Protein AF-W2PKJ4-F1 (afdb_monomer)

Sequence (138 aa):
MRVTVVLLAAVAVSFASAATNADQNSLSTKTSLGLVDPIDGTLGDINNNGKRFLRRQKPSEDDDADVDDSDVDEERINASKLRDLVSGKTSKQFDHWGKQKLSPSRVWDKLEGLSETNRKKVYDWYFKDIYRNGNWRR

Organism: Phytophthora nicotianae (strain INRA-310) (NCBI:txid761204)

Secondary structure (DSSP, 8-state):
----PPP------PPP-PPPPPP------------------------S----PPPPPPPP-------TTTTSS-SS--HHHHHHHHTT--HHHHHHHHHTT--HHHHHHHTBTB-HHHHHHHHHHHHHHTEETTEE--

InterPro domains:
  IPR031825 RXLR phytopathogen effector protein [PF16810] (2-132)

Structure (mmCIF, N/CA/C/O backbone):
data_AF-W2PKJ4-F1
#
_entry.id   AF-W2PKJ4-F1
#
loop_
_atom_site.group_PDB
_atom_site.id
_atom_site.type_symbol
_atom_site.label_atom_id
_atom_site.label_alt_id
_atom_site.label_comp_id
_atom_site.label_asym_id
_atom_site.label_entity_id
_atom_site.label_seq_id
_atom_site.pdbx_PDB_ins_code
_atom_site.Cartn_x
_atom_site.Cartn_y
_atom_site.Cartn_z
_atom_site.occupancy
_atom_site.B_iso_or_equiv
_atom_site.auth_seq_id
_atom_site.auth_comp_id
_atom_site.auth_asym_id
_atom_site.auth_atom_id
_atom_site.pdbx_PDB_model_num
ATOM 1 N N . MET A 1 1 ? 39.800 62.266 32.177 1.00 45.53 1 MET A N 1
ATOM 2 C CA . MET A 1 1 ? 40.074 62.341 30.719 1.00 45.53 1 MET A CA 1
ATOM 3 C C . MET A 1 1 ? 40.224 60.902 30.236 1.00 45.53 1 MET A C 1
ATOM 5 O O . MET A 1 1 ? 40.957 60.174 30.877 1.00 45.53 1 MET A O 1
ATOM 9 N N . ARG A 1 2 ? 39.541 60.396 29.212 1.00 47.41 2 ARG A N 1
ATOM 10 C CA . ARG A 1 2 ? 39.398 60.936 27.856 1.00 47.41 2 ARG A CA 1
ATOM 11 C C . ARG A 1 2 ? 38.070 60.478 27.234 1.00 47.41 2 ARG A C 1
ATOM 13 O O . ARG A 1 2 ? 37.595 59.386 27.511 1.00 47.41 2 ARG A O 1
ATOM 20 N N . VAL A 1 3 ? 37.509 61.369 26.426 1.00 51.34 3 VAL A N 1
ATOM 21 C CA . VAL A 1 3 ? 36.263 61.252 25.663 1.00 51.34 3 VAL A CA 1
ATOM 22 C C . VAL A 1 3 ? 36.500 60.345 24.454 1.00 51.34 3 VAL A C 1
ATOM 24 O O . VAL A 1 3 ? 37.491 60.533 23.750 1.00 51.34 3 VAL A O 1
ATOM 27 N N . THR A 1 4 ? 35.614 59.388 24.194 1.00 53.88 4 THR A N 1
ATOM 28 C CA . THR A 1 4 ? 35.615 58.605 22.952 1.00 53.88 4 THR A CA 1
ATOM 29 C C . THR A 1 4 ? 34.559 59.167 22.004 1.00 53.88 4 THR A C 1
ATOM 31 O O . THR A 1 4 ? 33.363 59.092 22.262 1.00 53.88 4 THR A O 1
ATOM 34 N N . VAL A 1 5 ? 35.021 59.772 20.909 1.00 58.91 5 VAL A N 1
ATOM 35 C CA . VAL A 1 5 ? 34.190 60.266 19.804 1.00 58.91 5 VAL A CA 1
ATOM 36 C C . VAL A 1 5 ? 34.265 59.242 18.674 1.00 58.91 5 VAL A C 1
ATOM 38 O O . VAL A 1 5 ? 35.360 58.857 18.270 1.00 58.91 5 VAL A O 1
ATOM 41 N N . VAL A 1 6 ? 33.115 58.792 18.172 1.00 56.03 6 VAL A N 1
ATOM 42 C CA . VAL A 1 6 ? 33.023 57.902 17.005 1.00 56.03 6 VAL A CA 1
ATOM 43 C C . VAL A 1 6 ? 32.822 58.770 15.764 1.00 56.03 6 VAL A C 1
ATOM 45 O O . VAL A 1 6 ? 31.840 59.501 15.670 1.00 56.03 6 VAL A O 1
ATOM 48 N N . LEU A 1 7 ? 33.773 58.716 14.830 1.00 48.41 7 LEU A N 1
ATOM 49 C CA . LEU A 1 7 ? 33.752 59.464 13.573 1.00 48.41 7 LEU A CA 1
ATOM 50 C C . LEU A 1 7 ? 33.204 58.559 12.456 1.00 48.41 7 LEU A C 1
ATOM 52 O O . LEU A 1 7 ? 33.782 57.509 12.183 1.00 48.41 7 LEU A O 1
ATOM 56 N N . LEU A 1 8 ? 32.101 58.953 11.815 1.00 44.94 8 LEU A N 1
ATOM 57 C CA . LEU A 1 8 ? 31.518 58.252 10.666 1.00 44.94 8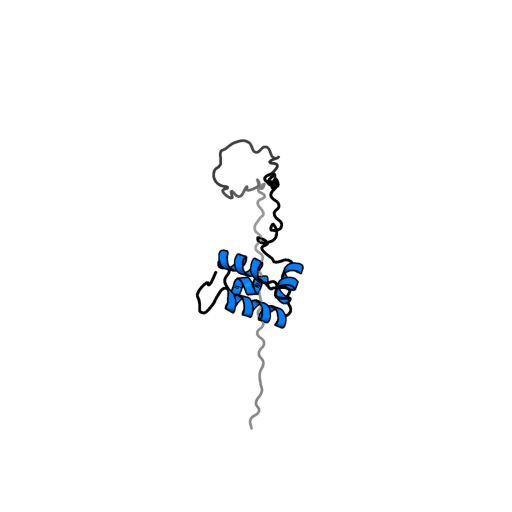 LEU A CA 1
ATOM 58 C C . LEU A 1 8 ? 31.953 58.964 9.373 1.00 44.94 8 LEU A C 1
ATOM 60 O O . LEU A 1 8 ? 31.594 60.120 9.162 1.00 44.94 8 LEU A O 1
ATOM 64 N N . ALA A 1 9 ? 32.734 58.296 8.521 1.00 57.47 9 ALA A N 1
ATOM 65 C CA . ALA A 1 9 ? 33.183 58.836 7.236 1.00 57.47 9 ALA A CA 1
ATOM 66 C C . ALA A 1 9 ? 32.316 58.288 6.090 1.00 57.47 9 ALA A C 1
ATOM 68 O O . ALA A 1 9 ? 32.239 57.077 5.896 1.00 57.47 9 ALA A O 1
ATOM 69 N N . ALA A 1 10 ? 31.670 59.175 5.330 1.00 53.28 10 ALA A N 1
ATOM 70 C CA . ALA A 1 10 ? 30.908 58.825 4.134 1.00 53.28 10 ALA A CA 1
ATOM 71 C C . ALA A 1 10 ? 31.792 58.985 2.887 1.00 53.28 10 ALA A C 1
ATOM 73 O O . ALA A 1 10 ? 32.320 60.066 2.634 1.00 53.28 10 ALA A O 1
ATOM 74 N N . VAL A 1 11 ? 31.954 57.915 2.105 1.00 59.56 11 VAL A N 1
ATOM 75 C CA . VAL A 1 11 ? 32.675 57.949 0.825 1.00 59.56 11 VAL A CA 1
ATOM 76 C C . VAL A 1 11 ? 31.660 58.178 -0.293 1.00 59.56 11 VAL A C 1
ATOM 78 O O . VAL A 1 11 ? 30.793 57.339 -0.525 1.00 59.56 11 VAL A O 1
ATOM 81 N N . ALA A 1 12 ? 31.761 59.314 -0.984 1.00 56.47 12 ALA A N 1
ATOM 82 C CA . ALA A 1 12 ? 30.981 59.591 -2.186 1.00 56.47 12 ALA A CA 1
ATOM 83 C C . ALA A 1 12 ? 31.727 59.053 -3.416 1.00 56.47 12 ALA A C 1
ATOM 85 O O . ALA A 1 12 ? 32.855 59.463 -3.684 1.00 56.47 12 ALA A O 1
ATOM 86 N N . VAL A 1 13 ? 31.103 58.139 -4.162 1.00 55.72 13 VAL A N 1
ATOM 87 C CA . VAL A 1 13 ? 31.626 57.644 -5.443 1.00 55.72 13 VAL A CA 1
ATOM 88 C C . VAL A 1 13 ? 30.965 58.438 -6.565 1.00 55.72 13 VAL A C 1
ATOM 90 O O . VAL A 1 13 ? 29.757 58.342 -6.771 1.00 55.72 13 VAL A O 1
ATOM 93 N N . SER A 1 14 ? 31.745 59.245 -7.279 1.00 56.69 14 SER A N 1
ATOM 94 C CA . SER A 1 14 ? 31.309 59.966 -8.474 1.00 56.69 14 SER A CA 1
ATOM 95 C C . SER A 1 14 ? 31.574 59.121 -9.722 1.00 56.69 14 SER A C 1
ATOM 97 O O . SER A 1 14 ? 32.712 58.763 -10.013 1.00 56.69 14 SER A O 1
ATOM 99 N N . PHE A 1 15 ? 30.522 58.817 -10.484 1.00 59.62 15 PHE A N 1
ATOM 100 C CA . PHE A 1 15 ? 30.643 58.191 -11.801 1.00 59.62 15 PHE A CA 1
ATOM 101 C C . PHE A 1 15 ? 30.521 59.270 -12.879 1.00 59.62 15 PHE A C 1
ATOM 103 O O . PHE A 1 15 ? 29.506 59.959 -12.955 1.00 59.62 15 PHE A O 1
ATOM 110 N N . ALA A 1 16 ? 31.550 59.416 -13.713 1.00 57.41 16 ALA A N 1
ATOM 111 C CA . ALA A 1 16 ? 31.485 60.214 -14.931 1.00 57.41 16 ALA A CA 1
ATOM 112 C C . ALA A 1 16 ? 31.197 59.281 -16.114 1.00 57.41 16 ALA A C 1
ATOM 114 O O . ALA A 1 16 ? 31.994 58.397 -16.421 1.00 57.41 16 ALA A O 1
ATOM 115 N N . SER A 1 17 ? 30.056 59.462 -16.774 1.00 61.94 17 SER A N 1
ATOM 116 C CA . SER A 1 17 ? 29.705 58.750 -18.003 1.00 61.94 17 SER A CA 1
ATOM 117 C C . SER A 1 17 ? 30.055 59.614 -19.213 1.00 61.94 17 SER A C 1
ATOM 119 O O . SER A 1 17 ? 29.439 60.657 -19.427 1.00 61.94 17 SER A O 1
ATOM 121 N N . ALA A 1 18 ? 31.042 59.189 -20.001 1.00 56.19 18 ALA A N 1
ATOM 122 C CA . ALA A 1 18 ? 31.339 59.790 -21.297 1.00 56.19 18 ALA A CA 1
ATOM 123 C C . ALA A 1 18 ? 30.481 59.108 -22.373 1.00 56.19 18 ALA A C 1
ATOM 125 O O . ALA A 1 18 ? 30.551 57.892 -22.540 1.00 56.19 18 ALA A O 1
ATOM 126 N N . ALA A 1 19 ? 29.666 59.881 -23.092 1.00 59.75 19 ALA A N 1
ATOM 127 C CA . ALA A 1 19 ? 28.918 59.386 -24.243 1.00 59.75 19 ALA A CA 1
ATOM 128 C C . ALA A 1 19 ? 29.793 59.495 -25.497 1.00 59.75 19 ALA A C 1
ATOM 130 O O . ALA A 1 19 ? 30.166 60.596 -25.900 1.00 59.75 19 ALA A O 1
ATOM 131 N N . THR A 1 20 ? 30.122 58.364 -26.115 1.00 56.53 20 THR A N 1
ATOM 132 C CA . THR A 1 20 ? 30.737 58.339 -27.443 1.00 56.53 20 THR A CA 1
ATOM 133 C C . THR A 1 20 ? 29.637 58.102 -28.477 1.00 56.53 20 THR A C 1
ATOM 135 O O . THR A 1 20 ? 28.945 57.087 -28.448 1.00 56.53 20 THR A O 1
ATOM 138 N N . ASN A 1 21 ? 29.435 59.064 -29.378 1.00 65.44 21 ASN A N 1
ATOM 139 C CA . ASN A 1 21 ? 28.567 58.867 -30.536 1.00 65.44 21 ASN A CA 1
ATOM 140 C C . ASN A 1 21 ? 29.371 58.121 -31.605 1.00 65.44 21 ASN A C 1
ATOM 142 O O . ASN A 1 21 ? 30.422 58.601 -32.024 1.00 65.44 21 ASN A O 1
ATOM 146 N N . ALA A 1 22 ? 28.886 56.957 -32.031 1.00 54.47 22 ALA A N 1
ATOM 147 C CA . ALA A 1 22 ? 29.344 56.307 -33.251 1.00 54.47 22 ALA A CA 1
ATOM 148 C C . ALA A 1 22 ? 28.343 56.641 -34.362 1.00 54.47 22 ALA A C 1
ATOM 150 O O . ALA A 1 22 ? 27.144 56.403 -34.196 1.00 54.47 22 ALA A O 1
ATOM 151 N N . ASP A 1 23 ? 28.829 57.210 -35.466 1.00 56.59 23 ASP A N 1
ATOM 152 C CA . ASP A 1 23 ? 28.019 57.494 -36.650 1.00 56.59 23 ASP A CA 1
ATOM 153 C C . ASP A 1 23 ? 27.265 56.235 -37.103 1.00 56.59 23 ASP A C 1
ATOM 155 O O . ASP A 1 23 ? 27.846 55.159 -37.277 1.00 56.59 23 ASP A O 1
ATOM 159 N N . GLN A 1 24 ? 25.950 56.360 -37.296 1.00 55.75 24 GLN A N 1
ATOM 160 C CA . GLN A 1 24 ? 25.126 55.257 -37.774 1.00 55.75 24 GLN A CA 1
ATOM 161 C C . GLN A 1 24 ? 25.293 55.099 -39.284 1.00 55.75 24 GLN A C 1
ATOM 163 O O . GLN A 1 24 ? 24.655 55.797 -40.072 1.00 55.75 24 GLN A O 1
ATOM 168 N N . ASN A 1 25 ? 26.111 54.132 -39.701 1.00 48.03 25 ASN A N 1
ATOM 169 C CA . ASN A 1 25 ? 26.058 53.643 -41.071 1.00 48.03 25 ASN A CA 1
ATOM 170 C C . ASN A 1 25 ? 24.837 52.722 -41.223 1.00 48.03 25 ASN A C 1
ATOM 172 O O . ASN A 1 25 ? 24.795 51.626 -40.663 1.00 48.03 25 ASN A O 1
ATOM 176 N N . SER A 1 26 ? 23.827 53.184 -41.960 1.00 53.78 26 SER A N 1
ATOM 177 C CA . SER A 1 26 ? 22.630 52.399 -42.264 1.00 53.78 26 SER A CA 1
ATOM 178 C C . SER A 1 26 ? 22.968 51.309 -43.281 1.00 53.78 26 SER A C 1
ATOM 180 O O . SER A 1 26 ? 23.235 51.592 -44.449 1.00 53.78 26 SER A O 1
ATOM 182 N N . LEU A 1 27 ? 22.946 50.052 -42.840 1.00 55.16 27 LEU A N 1
ATOM 183 C CA . LEU A 1 27 ? 22.963 48.886 -43.716 1.00 55.16 27 LEU A CA 1
ATOM 184 C C . LEU A 1 27 ? 21.680 48.086 -43.506 1.00 55.16 27 LEU A C 1
ATOM 186 O O . LEU A 1 27 ? 21.351 47.681 -42.393 1.00 55.16 27 LEU A O 1
ATOM 190 N N . SER A 1 28 ? 20.963 47.875 -44.611 1.00 56.22 28 SER A N 1
ATOM 191 C CA . SER A 1 28 ? 19.740 47.080 -44.685 1.00 56.22 28 SER A CA 1
ATOM 192 C C . SER A 1 28 ? 19.995 45.666 -44.157 1.00 56.22 28 SER A C 1
ATOM 194 O O . SER A 1 28 ? 20.734 44.880 -44.757 1.00 56.22 28 SER A O 1
ATOM 196 N N . THR A 1 29 ? 19.391 45.344 -43.017 1.00 44.22 29 THR A N 1
ATOM 197 C CA . THR A 1 29 ? 19.448 44.026 -42.392 1.00 44.22 29 THR A CA 1
ATOM 198 C C . THR A 1 29 ? 18.661 43.029 -43.235 1.00 44.22 29 THR A C 1
ATOM 200 O O . THR A 1 29 ? 17.451 42.865 -43.088 1.00 44.22 29 THR A O 1
ATOM 203 N N . LYS A 1 30 ? 19.364 42.306 -44.112 1.00 51.19 30 LYS A N 1
ATOM 204 C CA . LYS A 1 30 ? 18.915 40.975 -44.523 1.00 51.19 30 LYS A CA 1
ATOM 205 C C . LYS A 1 30 ? 18.859 40.117 -43.261 1.00 51.19 30 LYS A C 1
ATOM 207 O O . LYS A 1 30 ? 19.841 40.016 -42.529 1.00 51.19 30 LYS A O 1
ATOM 212 N N . THR A 1 31 ? 17.687 39.558 -42.993 1.00 49.41 31 THR A N 1
ATOM 213 C CA . THR A 1 31 ? 17.410 38.655 -41.875 1.00 49.41 31 THR A CA 1
ATOM 214 C C . THR A 1 31 ? 18.468 37.555 -41.798 1.00 49.41 31 THR A C 1
ATOM 216 O O . THR A 1 31 ? 18.579 36.731 -42.705 1.00 49.41 31 THR A O 1
ATOM 219 N N . SER A 1 32 ? 19.244 37.557 -40.714 1.00 44.22 32 SER A N 1
ATOM 220 C CA . SER A 1 32 ? 20.169 36.481 -40.375 1.00 44.22 32 SER A CA 1
ATOM 221 C C . SER A 1 32 ? 19.353 35.273 -39.916 1.00 44.22 32 SER A C 1
ATOM 223 O O . SER A 1 32 ? 18.821 35.252 -38.806 1.00 44.22 32 SER A O 1
ATOM 225 N N . LEU A 1 33 ? 19.205 34.287 -40.802 1.00 48.47 33 LEU A N 1
ATOM 226 C CA . LEU A 1 33 ? 18.811 32.934 -40.430 1.00 48.47 33 LEU A CA 1
ATOM 227 C C . LEU A 1 33 ? 19.990 32.323 -39.672 1.00 48.47 33 LEU A C 1
ATOM 229 O O . LEU A 1 33 ? 20.930 31.803 -40.270 1.00 48.47 33 LEU A O 1
ATOM 233 N N . GLY A 1 34 ? 19.946 32.441 -38.346 1.00 38.41 34 GLY A N 1
ATOM 234 C CA . GLY A 1 34 ? 20.796 31.670 -37.453 1.00 38.41 34 GLY A CA 1
ATOM 235 C C . GLY A 1 34 ? 20.511 30.188 -37.665 1.00 38.41 34 GLY A C 1
ATOM 236 O O . GLY A 1 34 ? 19.481 29.676 -37.232 1.00 38.41 34 GLY A O 1
ATOM 237 N N . LEU A 1 35 ? 21.424 29.544 -38.383 1.00 46.84 35 LEU A N 1
ATOM 238 C CA . LEU A 1 35 ? 21.534 28.110 -38.576 1.00 46.84 35 LEU A CA 1
ATOM 239 C C . LEU A 1 35 ? 21.663 27.438 -37.200 1.00 46.84 35 LEU A C 1
ATOM 241 O O . LEU A 1 35 ? 22.726 27.448 -36.586 1.00 46.84 35 LEU A O 1
ATOM 245 N N . VAL A 1 36 ? 20.562 26.894 -36.692 1.00 49.03 36 VAL A N 1
ATOM 246 C CA . VAL A 1 36 ? 20.602 25.824 -35.695 1.00 49.03 36 VAL A CA 1
ATOM 247 C C . VAL A 1 36 ? 20.498 24.556 -36.513 1.00 49.03 36 VAL A C 1
ATOM 249 O O . VAL A 1 36 ? 19.412 24.302 -37.020 1.00 49.03 36 VAL A O 1
ATOM 252 N N . ASP A 1 37 ? 21.604 23.830 -36.694 1.00 46.38 37 ASP A N 1
ATOM 253 C CA . ASP A 1 37 ? 21.652 22.570 -37.445 1.00 46.38 37 ASP A CA 1
ATOM 254 C C . ASP A 1 37 ? 20.569 21.597 -36.951 1.00 46.38 37 ASP A C 1
ATOM 256 O O . ASP A 1 37 ? 20.711 20.998 -35.878 1.00 46.38 37 ASP A O 1
ATOM 260 N N . PRO A 1 38 ? 19.479 21.389 -37.711 1.00 47.53 38 PRO A N 1
ATOM 261 C CA . PRO A 1 38 ? 18.587 20.277 -37.486 1.00 47.53 38 PRO A CA 1
ATOM 262 C C . PRO A 1 38 ? 19.121 19.143 -38.354 1.00 47.53 38 PRO A C 1
ATOM 264 O O . PRO A 1 38 ? 19.030 19.215 -39.574 1.00 47.53 38 PRO A O 1
ATOM 267 N N . ILE A 1 39 ? 19.716 18.148 -37.693 1.00 50.12 39 ILE A N 1
ATOM 268 C CA . ILE A 1 39 ? 19.991 16.781 -38.166 1.00 50.12 39 ILE A CA 1
ATOM 269 C C . ILE A 1 39 ? 19.654 16.592 -39.651 1.00 50.12 39 ILE A C 1
ATOM 271 O O . ILE A 1 39 ? 18.481 16.490 -40.014 1.00 50.12 39 ILE A O 1
ATOM 275 N N . ASP A 1 40 ? 20.715 16.560 -40.457 1.00 47.28 40 ASP A N 1
ATOM 276 C CA . ASP A 1 40 ? 20.720 16.341 -41.900 1.00 47.28 40 ASP A CA 1
ATOM 277 C C . ASP A 1 40 ? 19.685 15.289 -42.322 1.00 47.28 40 ASP A C 1
ATOM 279 O O . ASP A 1 40 ? 19.822 14.085 -42.100 1.00 47.28 40 ASP A O 1
ATOM 283 N N . GLY A 1 41 ? 18.601 15.801 -42.889 1.00 44.25 41 GLY A N 1
ATOM 284 C CA . GLY A 1 41 ? 17.501 15.052 -43.454 1.00 44.25 41 GLY A CA 1
ATOM 285 C C . GLY A 1 41 ? 17.084 15.741 -44.738 1.00 44.25 41 GLY A C 1
ATOM 286 O O . GLY A 1 41 ? 16.058 16.403 -44.763 1.00 44.25 41 GLY A O 1
ATOM 287 N N . THR A 1 42 ? 17.920 15.588 -45.765 1.00 41.00 42 THR A N 1
ATOM 288 C CA . THR A 1 42 ? 17.657 15.784 -47.198 1.00 41.00 42 THR A CA 1
ATOM 289 C C . THR A 1 42 ? 16.968 17.088 -47.631 1.00 41.00 42 THR A C 1
ATOM 291 O O . THR A 1 42 ? 15.800 17.369 -47.383 1.00 41.00 42 THR A O 1
ATOM 294 N N . LEU A 1 43 ? 17.725 17.839 -48.427 1.00 51.09 43 LEU A N 1
ATOM 295 C CA . LEU A 1 43 ? 17.300 18.925 -49.301 1.00 51.09 43 LEU A CA 1
ATOM 296 C C . LEU A 1 43 ? 15.982 18.584 -50.032 1.00 51.09 43 LEU A C 1
ATOM 298 O O . LEU A 1 43 ? 15.941 17.644 -50.826 1.00 51.09 43 LEU A O 1
ATOM 302 N N . GLY A 1 44 ? 14.918 19.355 -49.801 1.00 42.00 44 GLY A N 1
ATOM 303 C CA . GLY A 1 44 ? 13.686 19.207 -50.575 1.00 42.00 44 GLY A CA 1
ATOM 304 C C . GLY A 1 44 ? 12.488 19.948 -49.997 1.00 42.00 44 GLY A C 1
ATOM 305 O O . GLY A 1 44 ? 11.754 19.397 -49.192 1.00 42.00 44 GLY A O 1
ATOM 306 N N . ASP A 1 45 ? 12.282 21.170 -50.483 1.00 45.59 45 ASP A N 1
ATOM 307 C CA . ASP A 1 45 ? 10.980 21.841 -50.553 1.00 45.59 45 ASP A CA 1
ATOM 308 C C . ASP A 1 45 ? 10.259 22.097 -49.213 1.00 45.59 45 ASP A C 1
ATOM 310 O O . ASP A 1 45 ? 9.413 21.335 -48.741 1.00 45.59 45 ASP A O 1
ATOM 314 N N . ILE A 1 46 ? 10.558 23.256 -48.615 1.00 48.41 46 ILE A N 1
ATOM 315 C CA . ILE A 1 46 ? 9.771 23.841 -47.526 1.00 48.41 46 ILE A CA 1
ATOM 316 C C . ILE A 1 46 ? 8.436 24.331 -48.112 1.00 48.41 46 ILE A C 1
ATOM 318 O O . ILE A 1 46 ? 8.196 25.524 -48.304 1.00 48.41 46 ILE A O 1
ATOM 322 N N . ASN A 1 47 ? 7.530 23.390 -48.361 1.00 50.16 47 ASN A N 1
ATOM 323 C CA . ASN A 1 47 ? 6.106 23.669 -48.385 1.00 50.16 47 AS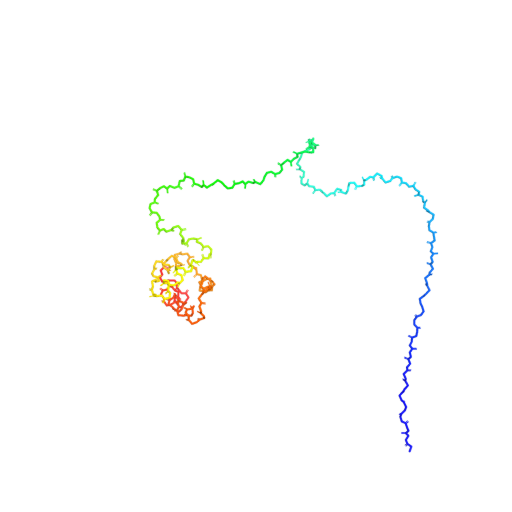N A CA 1
ATOM 324 C C . ASN A 1 47 ? 5.703 24.034 -46.946 1.00 50.16 47 ASN A C 1
ATOM 326 O O . ASN A 1 47 ? 5.609 23.176 -46.065 1.00 50.16 47 ASN A O 1
ATOM 330 N N . ASN A 1 48 ? 5.512 25.332 -46.696 1.00 53.28 48 ASN A N 1
ATOM 331 C CA . ASN A 1 48 ? 5.152 25.949 -45.411 1.00 53.28 48 ASN A CA 1
ATOM 332 C C . ASN A 1 48 ? 3.732 25.578 -44.927 1.00 53.28 48 ASN A C 1
ATOM 334 O O . ASN A 1 48 ? 2.923 26.441 -44.597 1.00 53.28 48 ASN A O 1
ATOM 338 N N . ASN A 1 49 ? 3.403 24.290 -44.881 1.00 58.44 49 ASN A N 1
ATOM 339 C CA . ASN A 1 49 ? 2.193 23.768 -44.253 1.00 58.44 49 ASN A CA 1
ATOM 340 C C . ASN A 1 49 ? 2.426 22.343 -43.728 1.00 58.44 49 ASN A C 1
ATOM 342 O O . ASN A 1 49 ? 1.634 21.427 -43.956 1.00 58.44 49 ASN A O 1
ATOM 346 N N . GLY A 1 50 ? 3.547 22.138 -43.034 1.00 55.44 50 GLY A N 1
ATOM 347 C CA . GLY A 1 50 ? 3.849 20.884 -42.353 1.00 55.44 50 GLY A CA 1
ATOM 348 C C . GLY A 1 50 ? 2.916 20.687 -41.163 1.00 55.44 50 GLY A C 1
ATOM 349 O O . GLY A 1 50 ? 3.261 21.033 -40.032 1.00 55.44 50 GLY A O 1
ATOM 350 N N . LYS A 1 51 ? 1.716 20.147 -41.397 1.00 70.31 51 LYS A N 1
ATOM 351 C CA . LYS A 1 51 ? 0.817 19.737 -40.316 1.00 70.31 51 LYS A CA 1
ATOM 352 C C . LYS A 1 51 ? 1.492 18.621 -39.515 1.00 70.31 51 LYS A C 1
ATOM 354 O O . LYS A 1 51 ? 1.512 17.462 -39.917 1.00 70.31 51 LYS A O 1
ATOM 359 N N . ARG A 1 52 ? 2.064 18.986 -38.367 1.00 68.06 52 ARG A N 1
ATOM 360 C CA . ARG A 1 52 ? 2.563 18.052 -37.355 1.00 68.06 52 ARG A CA 1
ATOM 361 C C . ARG A 1 52 ? 1.363 17.440 -36.638 1.00 68.06 52 ARG A C 1
ATOM 363 O O . ARG A 1 52 ? 0.798 18.051 -35.736 1.00 68.06 52 ARG A O 1
ATOM 370 N N . PHE A 1 53 ? 0.943 16.253 -37.060 1.00 72.25 53 PHE A N 1
ATOM 371 C CA . PHE A 1 53 ? -0.125 15.524 -36.382 1.00 72.25 53 PHE A CA 1
ATOM 372 C C . PHE A 1 53 ? 0.436 14.765 -35.177 1.00 72.25 53 PHE A C 1
ATOM 374 O O . PHE A 1 53 ? 1.369 13.974 -35.309 1.00 72.25 53 PHE A O 1
ATOM 381 N N . LEU A 1 54 ? -0.144 14.989 -33.996 1.00 78.06 54 LEU A N 1
ATOM 382 C CA . LEU A 1 54 ? 0.101 14.138 -32.833 1.00 78.06 54 LEU A CA 1
ATOM 383 C C . LEU A 1 54 ? -0.490 12.745 -33.109 1.00 78.06 54 LEU A C 1
ATOM 385 O O . LEU A 1 54 ? -1.632 12.635 -33.562 1.00 78.06 54 LEU A O 1
ATOM 389 N N . ARG A 1 55 ? 0.272 11.678 -32.837 1.00 75.00 55 ARG A N 1
ATOM 390 C CA . ARG A 1 55 ? -0.234 10.297 -32.914 1.00 75.00 55 ARG A CA 1
ATOM 391 C C . ARG A 1 55 ? -1.363 10.117 -31.893 1.00 75.00 55 ARG A C 1
ATOM 393 O O . ARG A 1 55 ? -1.133 10.281 -30.698 1.00 75.00 55 ARG A O 1
ATOM 400 N N . ARG A 1 56 ? -2.567 9.759 -32.353 1.00 71.00 56 ARG A N 1
ATOM 401 C CA . ARG A 1 56 ? -3.638 9.263 -31.473 1.00 71.00 56 ARG A CA 1
ATOM 402 C C . ARG A 1 56 ? -3.373 7.803 -31.137 1.00 71.00 56 ARG A C 1
ATOM 404 O O . ARG A 1 56 ? -3.037 7.022 -32.022 1.00 71.00 56 ARG A O 1
ATOM 411 N N . GLN A 1 57 ? -3.559 7.453 -29.871 1.00 67.31 57 GLN A N 1
ATOM 412 C CA . GLN A 1 57 ? -3.634 6.062 -29.445 1.00 67.31 57 GLN A CA 1
ATOM 413 C C . GLN A 1 57 ? -4.966 5.487 -29.938 1.00 67.31 57 GLN A C 1
ATOM 415 O O . GLN A 1 57 ? -6.019 6.077 -29.687 1.00 67.31 57 GLN A O 1
ATOM 420 N N . LYS A 1 58 ? -4.914 4.379 -30.681 1.00 66.00 58 LYS A N 1
ATOM 421 C CA . LYS A 1 58 ? -6.097 3.565 -30.968 1.00 66.00 58 LYS A CA 1
ATOM 422 C C . LYS A 1 58 ? -6.260 2.609 -29.775 1.00 66.00 58 LYS A C 1
ATOM 424 O O . LYS A 1 58 ? -5.277 1.942 -29.456 1.00 66.00 58 LYS A O 1
ATOM 429 N N . PRO A 1 59 ? -7.417 2.572 -29.087 1.00 59.03 59 PRO A N 1
ATOM 430 C CA . PRO A 1 59 ? -7.650 1.554 -28.068 1.00 59.03 59 PRO A CA 1
ATOM 431 C C . PRO A 1 59 ? -7.519 0.178 -28.727 1.00 59.03 59 PRO A C 1
ATOM 433 O O . PRO A 1 59 ? -8.026 -0.020 -29.833 1.00 59.03 59 PRO A O 1
ATOM 436 N N . SER A 1 60 ? -6.758 -0.721 -28.104 1.00 59.78 60 SER A N 1
ATOM 437 C CA . SER A 1 60 ? -6.600 -2.095 -28.575 1.00 59.78 60 SER A CA 1
AT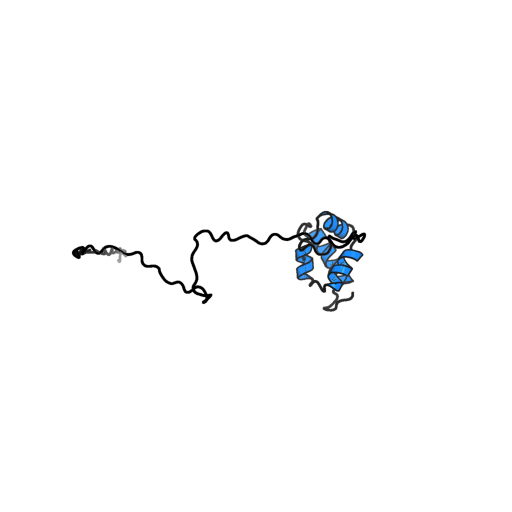OM 438 C C . SER A 1 60 ? -7.963 -2.783 -28.537 1.00 59.78 60 SER A C 1
ATOM 440 O O . SER A 1 60 ? -8.575 -2.888 -27.479 1.00 59.78 60 SER A O 1
ATOM 442 N N . GLU A 1 61 ? -8.446 -3.185 -29.709 1.00 58.41 61 GLU A N 1
ATOM 443 C CA . GLU A 1 61 ? -9.664 -3.973 -29.903 1.00 58.41 61 GLU A CA 1
ATOM 444 C C . GLU A 1 61 ? -9.270 -5.457 -29.925 1.00 58.41 61 GLU A C 1
ATOM 446 O O . GLU A 1 61 ? -9.345 -6.065 -30.975 1.00 58.41 61 GLU A O 1
ATOM 451 N N . ASP A 1 62 ? -8.766 -5.982 -28.808 1.00 50.50 62 ASP A N 1
ATOM 452 C CA . ASP A 1 62 ? -8.557 -7.412 -28.501 1.00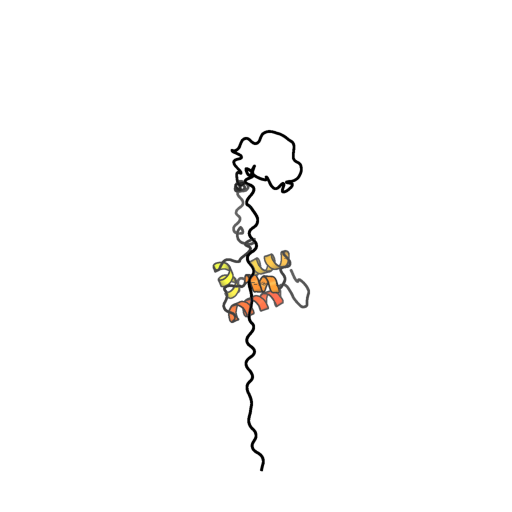 50.50 62 ASP A CA 1
ATOM 453 C C . ASP A 1 62 ? -8.470 -7.443 -26.954 1.00 50.50 62 ASP A C 1
ATOM 455 O O . ASP A 1 62 ? -7.715 -6.657 -26.380 1.00 50.50 62 ASP A O 1
ATOM 459 N N . ASP A 1 63 ? -9.217 -8.191 -26.149 1.00 47.78 63 ASP A N 1
ATOM 460 C CA . ASP A 1 63 ? -10.054 -9.366 -26.346 1.00 47.78 63 ASP A CA 1
ATOM 461 C C . ASP A 1 63 ? -11.171 -9.350 -25.286 1.00 47.78 63 ASP A C 1
ATOM 463 O O . ASP A 1 63 ? -10.954 -8.941 -24.139 1.00 47.78 63 ASP A O 1
ATOM 467 N N . ASP A 1 64 ? -12.338 -9.873 -25.660 1.00 53.16 64 ASP A N 1
ATOM 468 C CA . ASP A 1 64 ? -13.407 -10.301 -24.757 1.00 53.16 64 ASP A CA 1
ATOM 469 C C . ASP A 1 64 ? -12.923 -11.462 -23.868 1.00 53.16 64 ASP A C 1
ATOM 471 O O . ASP A 1 64 ? -13.193 -12.640 -24.115 1.00 53.16 64 ASP A O 1
ATOM 475 N N . ALA A 1 65 ? -12.203 -11.134 -22.804 1.00 47.59 65 ALA A N 1
ATOM 476 C CA . ALA A 1 65 ? -12.077 -11.992 -21.642 1.00 47.59 65 ALA A CA 1
ATOM 477 C C . ALA A 1 65 ? -12.790 -11.306 -20.478 1.00 47.59 65 ALA A C 1
ATOM 479 O O . ALA A 1 65 ? -12.666 -10.097 -20.295 1.00 47.59 65 ALA A O 1
ATOM 480 N N . ASP A 1 66 ? -13.532 -12.079 -19.688 1.00 50.75 66 ASP A N 1
ATOM 481 C CA . ASP A 1 66 ? -14.093 -11.689 -18.393 1.00 50.75 66 ASP A CA 1
ATOM 482 C C . ASP A 1 66 ? -12.975 -11.250 -17.422 1.00 50.75 66 ASP A C 1
ATOM 484 O O . ASP A 1 66 ? -12.591 -11.969 -16.497 1.00 50.75 66 ASP A O 1
ATOM 488 N N . VAL A 1 67 ? -12.403 -10.069 -17.647 1.00 49.31 67 VAL A N 1
ATOM 489 C CA . VAL A 1 67 ? -11.335 -9.491 -16.839 1.00 49.31 67 VAL A CA 1
ATOM 490 C C . VAL A 1 67 ? -11.977 -8.524 -15.852 1.00 49.31 67 VAL A C 1
ATOM 492 O O . VAL A 1 67 ? -11.918 -7.306 -15.996 1.00 49.31 67 VAL A O 1
ATOM 495 N N . ASP A 1 68 ? -12.541 -9.089 -14.786 1.00 48.44 68 ASP A N 1
ATOM 496 C CA . ASP A 1 68 ? -12.732 -8.417 -13.488 1.00 48.44 68 ASP A CA 1
ATOM 497 C C . ASP A 1 68 ? -11.363 -8.141 -12.816 1.00 48.44 68 ASP A C 1
ATOM 499 O O . ASP A 1 68 ? -11.124 -8.493 -11.662 1.00 48.44 68 ASP A O 1
ATOM 503 N N . ASP A 1 69 ? -10.394 -7.619 -13.578 1.00 49.81 69 ASP A N 1
ATOM 504 C CA . ASP A 1 69 ? -9.015 -7.402 -13.121 1.00 49.81 69 ASP A CA 1
ATOM 505 C C . ASP A 1 69 ? -8.255 -6.329 -13.931 1.00 49.81 69 ASP A C 1
ATOM 507 O O . ASP A 1 69 ? -7.030 -6.246 -13.868 1.00 49.81 69 ASP A O 1
ATOM 511 N N . SER A 1 70 ? -8.949 -5.460 -14.680 1.00 48.78 70 SER A N 1
ATOM 512 C CA . SER A 1 70 ? -8.304 -4.381 -15.456 1.00 48.78 70 SER A CA 1
ATOM 513 C C . SER A 1 70 ? -7.646 -3.297 -14.591 1.00 48.78 70 SER A C 1
ATOM 515 O O . SER A 1 70 ? -6.881 -2.482 -15.095 1.00 48.78 70 SER A O 1
ATOM 517 N N . ASP A 1 71 ? -7.905 -3.296 -13.282 1.00 52.25 71 ASP A N 1
ATOM 518 C CA . ASP A 1 71 ? -7.502 -2.216 -12.375 1.00 52.25 71 ASP A CA 1
ATOM 519 C C . ASP A 1 71 ? -6.244 -2.547 -11.551 1.00 52.25 71 ASP A C 1
ATOM 521 O O . ASP A 1 71 ? -5.981 -1.898 -10.531 1.00 52.25 71 ASP A O 1
ATOM 525 N N . VAL A 1 72 ? -5.518 -3.632 -11.847 1.00 54.38 72 VAL A N 1
ATOM 526 C CA . VAL A 1 72 ? -4.352 -4.024 -11.021 1.00 54.38 72 VAL A CA 1
ATOM 527 C C . VAL A 1 72 ? -3.035 -3.420 -11.513 1.00 54.38 72 VAL A C 1
ATOM 529 O O . VAL A 1 72 ? -2.133 -3.219 -10.701 1.00 54.38 72 VAL A O 1
ATOM 532 N N . ASP A 1 73 ? -2.980 -2.995 -12.777 1.00 52.81 73 ASP A N 1
ATOM 533 C CA . ASP A 1 73 ? -1.854 -2.256 -13.368 1.00 52.81 73 ASP A CA 1
ATOM 534 C C . ASP A 1 73 ? -2.045 -0.726 -13.340 1.00 52.81 73 ASP A C 1
ATOM 536 O O . ASP A 1 73 ? -1.378 0.016 -14.061 1.00 52.81 73 ASP A O 1
ATOM 540 N N . GLU A 1 74 ? -2.920 -0.203 -12.475 1.00 59.31 74 GLU A N 1
ATOM 541 C CA . GLU A 1 74 ? -2.972 1.242 -12.257 1.00 59.31 74 GLU A CA 1
ATOM 542 C C . GLU A 1 74 ? -1.707 1.719 -11.515 1.00 59.31 74 GLU A C 1
ATOM 544 O O . GLU A 1 74 ? -1.325 1.220 -10.442 1.00 59.31 74 GLU A O 1
ATOM 549 N N . GLU A 1 75 ? -1.053 2.753 -12.055 1.00 66.31 75 GLU A N 1
ATOM 550 C CA . GLU A 1 75 ? 0.056 3.441 -11.383 1.00 66.31 75 GLU A CA 1
ATOM 551 C C . GLU A 1 75 ? -0.348 3.877 -9.959 1.00 66.31 75 GLU A C 1
ATOM 553 O O . GLU A 1 75 ? 0.456 3.765 -9.024 1.00 66.31 75 GLU A O 1
ATOM 558 N N . ARG A 1 76 ? -1.627 4.233 -9.761 1.00 69.81 76 ARG A N 1
ATOM 559 C CA . ARG A 1 76 ? -2.241 4.576 -8.469 1.00 69.81 76 ARG A CA 1
ATOM 560 C C . ARG A 1 76 ? -3.416 3.651 -8.167 1.00 69.81 76 ARG A C 1
ATOM 562 O O . ARG A 1 76 ? -4.270 3.464 -9.007 1.00 69.81 76 ARG A O 1
ATOM 569 N N . ILE A 1 77 ? -3.480 3.116 -6.954 1.00 85.94 77 ILE A N 1
ATOM 570 C CA . ILE A 1 77 ? -4.587 2.256 -6.515 1.00 85.94 77 ILE A CA 1
ATOM 571 C C . ILE A 1 77 ? -5.867 3.072 -6.266 1.00 85.94 77 ILE A C 1
ATOM 573 O O . ILE A 1 77 ? -5.835 4.131 -5.635 1.00 85.94 77 ILE A O 1
ATOM 577 N N . ASN A 1 78 ? -7.007 2.551 -6.714 1.00 87.50 78 ASN A N 1
ATOM 578 C CA . ASN A 1 78 ? -8.321 3.142 -6.466 1.00 87.50 78 ASN A CA 1
ATOM 579 C C . ASN A 1 78 ? -8.667 3.221 -4.956 1.00 87.50 78 ASN A C 1
ATOM 581 O O . ASN A 1 78 ? -8.355 2.329 -4.161 1.00 87.50 78 ASN A O 1
ATOM 585 N N . ALA A 1 79 ? -9.385 4.276 -4.557 1.00 89.12 79 ALA A N 1
ATOM 586 C CA . ALA A 1 79 ? -9.888 4.494 -3.202 1.00 89.12 79 ALA A CA 1
ATOM 587 C C . ALA A 1 79 ? -10.761 3.341 -2.667 1.00 89.12 79 ALA A C 1
ATOM 589 O O . ALA A 1 79 ? -10.709 3.043 -1.471 1.00 89.12 79 ALA A O 1
ATOM 590 N N . SER A 1 80 ? -11.548 2.675 -3.518 1.00 90.44 80 SER A N 1
ATOM 591 C CA . SER A 1 80 ? -12.334 1.495 -3.119 1.00 90.44 80 SER A CA 1
ATOM 592 C C . SER A 1 80 ? -11.425 0.351 -2.662 1.00 90.44 80 SER A C 1
ATOM 594 O O . SER A 1 80 ? -11.592 -0.168 -1.556 1.00 90.44 80 SER A O 1
ATOM 596 N N . LYS A 1 81 ? -10.389 0.044 -3.448 1.00 89.69 81 LYS A N 1
ATOM 597 C CA . LYS A 1 81 ? -9.382 -0.970 -3.121 1.00 89.69 81 LYS A CA 1
ATOM 598 C C . LYS A 1 81 ? -8.610 -0.606 -1.856 1.00 89.69 81 LYS A C 1
ATOM 600 O O . LYS A 1 81 ? -8.391 -1.468 -1.011 1.00 89.69 81 LYS A O 1
ATOM 605 N N . LEU A 1 82 ? -8.267 0.669 -1.654 1.00 93.56 82 LEU A N 1
ATOM 606 C CA . LEU A 1 82 ? -7.653 1.123 -0.398 1.00 93.56 82 LEU A CA 1
ATOM 607 C C . LEU A 1 82 ? -8.538 0.824 0.822 1.00 93.56 82 LEU A C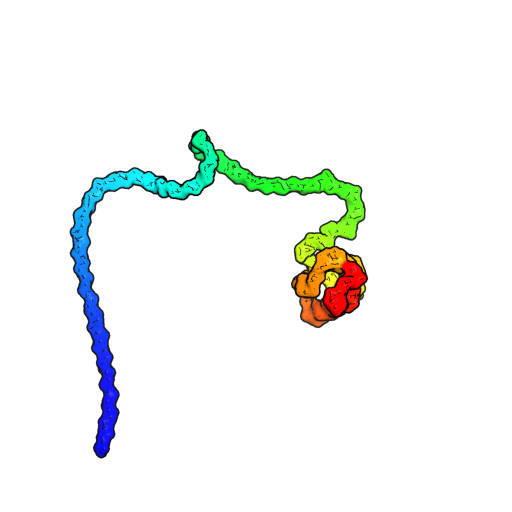 1
ATOM 609 O O . LEU A 1 82 ? -8.037 0.368 1.852 1.00 93.56 82 LEU A O 1
ATOM 613 N N . ARG A 1 83 ? -9.855 1.035 0.719 1.00 94.19 83 ARG A N 1
ATOM 614 C CA . ARG A 1 83 ? -10.798 0.686 1.796 1.00 94.19 83 ARG A CA 1
ATOM 615 C C . ARG A 1 83 ? -10.872 -0.822 2.019 1.00 94.19 83 ARG A C 1
ATOM 617 O O . ARG A 1 83 ? -10.875 -1.259 3.171 1.00 94.19 83 ARG A O 1
ATOM 624 N N . ASP A 1 84 ? -10.875 -1.606 0.946 1.00 95.12 84 ASP A N 1
ATOM 625 C CA . ASP A 1 84 ? -10.850 -3.066 1.027 1.00 95.12 84 ASP A CA 1
ATOM 626 C C . ASP A 1 84 ? -9.579 -3.573 1.726 1.00 95.12 84 ASP A C 1
ATOM 628 O O . ASP A 1 84 ? -9.674 -4.412 2.629 1.00 95.12 84 ASP A O 1
ATOM 632 N N . LEU A 1 85 ? -8.413 -2.993 1.422 1.00 95.25 85 LEU A N 1
ATOM 633 C CA . LEU A 1 85 ? -7.158 -3.296 2.113 1.00 95.25 85 LEU A CA 1
ATOM 634 C C . LEU A 1 85 ? -7.255 -3.015 3.614 1.00 95.25 85 LEU A C 1
ATOM 636 O O . LEU A 1 85 ? -6.876 -3.864 4.415 1.00 95.25 85 LEU A O 1
ATOM 640 N N . VAL A 1 86 ? -7.816 -1.871 4.019 1.00 96.25 86 VAL A N 1
ATOM 641 C CA . VAL A 1 86 ? -8.017 -1.539 5.445 1.00 96.25 86 VAL A CA 1
ATOM 642 C C . VAL A 1 86 ? -8.968 -2.520 6.136 1.00 96.25 86 VAL A C 1
ATOM 644 O O . VAL A 1 86 ? -8.766 -2.848 7.313 1.00 96.25 86 VAL A O 1
ATOM 647 N N . SER A 1 87 ? -9.974 -3.011 5.406 1.00 95.69 87 SER A N 1
ATOM 648 C CA . SER A 1 87 ? -10.919 -4.029 5.880 1.00 95.69 87 SER A CA 1
ATOM 649 C C . SER A 1 87 ? -10.320 -5.440 5.968 1.00 95.69 87 SER A C 1
ATOM 651 O O . SER A 1 87 ? -10.967 -6.340 6.495 1.00 95.69 87 SER A O 1
ATOM 653 N N . GLY A 1 88 ? -9.079 -5.632 5.508 1.00 93.25 88 GLY A N 1
ATOM 654 C CA . GLY A 1 88 ? -8.359 -6.906 5.576 1.00 93.25 88 GLY A CA 1
ATOM 655 C C . GLY A 1 88 ? -8.465 -7.764 4.315 1.00 93.25 88 GLY A C 1
ATOM 656 O O . GLY A 1 88 ? -7.940 -8.874 4.293 1.00 93.25 88 GLY A O 1
ATOM 657 N N . LYS A 1 89 ? -9.091 -7.270 3.241 1.00 94.81 89 LYS A N 1
ATOM 658 C CA . LYS A 1 89 ? -9.135 -7.963 1.946 1.00 94.81 89 LYS A CA 1
ATOM 659 C C . LYS A 1 89 ? -7.832 -7.728 1.174 1.00 94.81 89 LYS A C 1
ATOM 661 O O . LYS A 1 89 ? -7.799 -6.998 0.190 1.00 94.81 89 LYS A O 1
ATOM 666 N N . THR A 1 90 ? -6.738 -8.320 1.648 1.00 93.75 90 THR A N 1
ATOM 667 C CA . THR A 1 90 ? -5.383 -8.039 1.141 1.00 93.75 90 THR A CA 1
ATOM 668 C C . THR A 1 90 ? -4.859 -9.061 0.136 1.00 93.75 90 THR A C 1
ATOM 670 O O . THR A 1 90 ? -4.005 -8.707 -0.668 1.00 93.75 90 THR A O 1
ATOM 673 N N . SER A 1 91 ? -5.373 -10.300 0.134 1.00 90.38 91 SER A N 1
ATOM 674 C CA . SER A 1 91 ? -4.746 -11.433 -0.573 1.00 90.38 91 SER A CA 1
ATOM 675 C C . SER A 1 91 ? -4.453 -11.157 -2.047 1.00 90.38 91 SER A C 1
ATOM 677 O O . SER A 1 91 ? -3.292 -11.172 -2.435 1.00 90.38 91 SER A O 1
ATOM 679 N N . LYS A 1 92 ? -5.481 -10.851 -2.856 1.00 91.44 92 LYS A N 1
ATOM 680 C CA . LYS A 1 92 ? -5.312 -10.639 -4.305 1.00 91.44 92 LYS A CA 1
ATOM 681 C C . LYS A 1 92 ? -4.300 -9.527 -4.599 1.00 91.44 92 LYS A C 1
ATOM 683 O O . LYS A 1 92 ? -3.395 -9.701 -5.408 1.00 91.44 92 LYS A O 1
ATOM 688 N N . GLN A 1 93 ? -4.430 -8.400 -3.899 1.00 91.75 93 GLN A N 1
ATOM 689 C CA . GLN A 1 93 ? -3.593 -7.228 -4.136 1.00 91.75 93 GLN A CA 1
ATOM 690 C C . GLN A 1 93 ? -2.147 -7.446 -3.675 1.00 91.75 93 GLN A C 1
ATOM 692 O O . GLN A 1 93 ? -1.214 -7.040 -4.364 1.00 91.75 93 GLN A O 1
ATOM 697 N N . PHE A 1 94 ? -1.948 -8.097 -2.528 1.00 93.44 94 PHE A N 1
ATOM 698 C CA . PHE A 1 94 ? -0.620 -8.402 -2.000 1.00 93.44 94 PHE A CA 1
ATOM 699 C C . PHE A 1 94 ? 0.089 -9.456 -2.842 1.00 93.44 94 PHE A C 1
ATOM 701 O O . PHE A 1 94 ? 1.277 -9.301 -3.104 1.00 93.44 94 PHE A O 1
ATOM 708 N N . ASP A 1 95 ? -0.628 -10.480 -3.310 1.00 91.56 95 ASP A N 1
ATOM 709 C CA . ASP A 1 95 ? -0.074 -11.485 -4.220 1.00 91.56 95 ASP A CA 1
ATOM 710 C C . ASP A 1 95 ? 0.360 -10.840 -5.535 1.00 91.56 95 ASP A C 1
ATOM 712 O O . ASP A 1 95 ? 1.444 -11.125 -6.040 1.00 91.56 95 ASP A O 1
ATOM 716 N N . HIS A 1 96 ? -0.447 -9.925 -6.069 1.00 89.50 96 HIS A N 1
ATOM 717 C CA . HIS A 1 96 ? -0.082 -9.176 -7.262 1.00 89.50 96 HIS A CA 1
ATOM 718 C C . HIS A 1 96 ? 1.174 -8.311 -7.041 1.00 89.50 96 HIS A C 1
ATOM 720 O O . HIS A 1 96 ? 2.137 -8.415 -7.802 1.00 89.50 96 HIS A O 1
ATOM 726 N N . TRP A 1 97 ? 1.220 -7.516 -5.967 1.00 91.50 97 TRP A N 1
ATOM 727 C CA . TRP A 1 97 ? 2.407 -6.720 -5.624 1.00 91.50 97 TRP A CA 1
ATOM 728 C C . TRP A 1 97 ? 3.649 -7.584 -5.351 1.00 91.50 97 TRP A C 1
ATOM 730 O O . TRP A 1 97 ? 4.756 -7.192 -5.723 1.00 91.50 97 TRP A O 1
ATOM 740 N N . GLY A 1 98 ? 3.474 -8.769 -4.761 1.00 90.88 98 GLY A N 1
ATOM 741 C CA . GLY A 1 98 ? 4.536 -9.750 -4.536 1.00 90.88 98 GLY A CA 1
ATOM 742 C C . GLY A 1 98 ? 5.107 -10.311 -5.837 1.00 90.88 98 GLY A C 1
ATOM 743 O O . GLY A 1 98 ? 6.321 -10.262 -6.034 1.00 90.88 98 GLY A O 1
ATOM 744 N N . LYS A 1 99 ? 4.248 -10.717 -6.784 1.00 88.94 99 LYS A N 1
ATOM 745 C CA . LYS A 1 99 ? 4.665 -11.179 -8.125 1.00 88.94 99 LYS A CA 1
ATOM 746 C C . LYS A 1 99 ? 5.467 -10.120 -8.879 1.00 88.94 99 LYS A C 1
ATOM 748 O O . LYS A 1 99 ? 6.463 -10.439 -9.525 1.00 88.94 99 LYS A O 1
ATOM 753 N N . GLN A 1 100 ? 5.065 -8.857 -8.759 1.00 88.69 100 GLN A N 1
ATOM 754 C CA . GLN A 1 100 ? 5.786 -7.716 -9.328 1.00 88.69 100 GLN A CA 1
ATOM 755 C C . GLN A 1 100 ? 7.035 -7.312 -8.518 1.00 88.69 100 GLN A C 1
ATOM 757 O O . GLN A 1 100 ? 7.780 -6.425 -8.938 1.00 88.69 100 GLN A O 1
ATOM 762 N N . LYS A 1 101 ? 7.279 -7.938 -7.359 1.00 89.69 101 LYS A N 1
ATOM 763 C CA . LYS A 1 101 ? 8.361 -7.614 -6.415 1.00 89.69 101 LYS A CA 1
ATOM 764 C C . LYS A 1 101 ? 8.382 -6.131 -6.039 1.00 89.69 101 LYS A C 1
ATOM 766 O O . LYS A 1 101 ? 9.439 -5.494 -6.000 1.00 89.69 101 LYS A O 1
ATOM 771 N N . LEU A 1 102 ? 7.205 -5.562 -5.764 1.00 90.56 102 LEU A N 1
ATOM 772 C CA . LEU A 1 102 ? 7.084 -4.159 -5.368 1.00 90.56 102 LEU A CA 1
ATOM 773 C C . LEU A 1 102 ? 7.753 -3.924 -4.023 1.00 90.56 102 LEU A C 1
ATOM 775 O O . LEU A 1 102 ? 7.275 -4.401 -2.990 1.00 90.56 102 LEU A O 1
ATOM 779 N N . SER A 1 103 ? 8.837 -3.145 -4.035 1.00 91.19 103 SER A N 1
ATOM 780 C CA . SER A 1 103 ? 9.569 -2.797 -2.820 1.00 91.19 103 SER A CA 1
ATOM 781 C C . SER A 1 103 ? 8.629 -2.218 -1.755 1.00 91.19 103 SER A C 1
ATOM 783 O O . SER A 1 103 ? 7.662 -1.529 -2.096 1.00 91.19 103 SER A O 1
ATOM 785 N N . PRO A 1 104 ? 8.923 -2.422 -0.459 1.00 92.00 104 PRO A N 1
ATOM 786 C CA . PRO A 1 104 ? 8.105 -1.856 0.608 1.00 92.00 104 PRO A CA 1
ATOM 787 C C . PRO A 1 104 ? 7.883 -0.344 0.451 1.00 92.00 104 PRO A C 1
ATOM 789 O O . PRO A 1 104 ? 6.761 0.124 0.600 1.00 92.00 104 PRO A O 1
ATOM 792 N N . SER A 1 105 ? 8.907 0.412 0.039 1.00 92.44 105 SER A N 1
ATOM 793 C CA . SER A 1 105 ? 8.771 1.845 -0.259 1.00 92.44 105 SER A CA 1
ATOM 794 C C . SER A 1 105 ? 7.706 2.145 -1.320 1.00 92.44 105 SER A C 1
ATOM 796 O O . SER A 1 105 ? 6.858 3.001 -1.105 1.00 92.44 105 SER A O 1
ATOM 798 N N . ARG A 1 106 ? 7.674 1.394 -2.428 1.00 92.50 106 ARG A N 1
ATOM 799 C CA . ARG A 1 106 ? 6.658 1.574 -3.475 1.00 92.50 106 ARG A CA 1
ATOM 800 C C . ARG A 1 106 ? 5.260 1.219 -2.990 1.00 92.50 106 ARG A C 1
ATOM 802 O O . ARG A 1 106 ? 4.298 1.874 -3.378 1.00 92.50 106 ARG A O 1
ATOM 809 N N . VAL A 1 107 ? 5.130 0.193 -2.151 1.00 93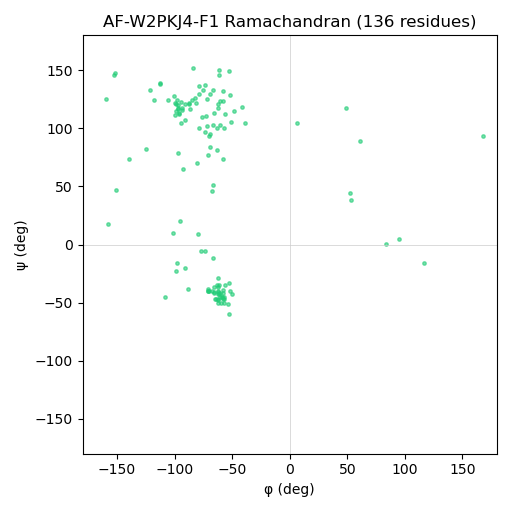.25 107 VAL A N 1
ATOM 810 C CA . VAL A 1 107 ? 3.837 -0.138 -1.538 1.00 93.25 107 VAL A CA 1
ATOM 811 C C . VAL A 1 107 ? 3.392 0.966 -0.595 1.00 93.25 107 VAL A C 1
ATOM 813 O O . VAL A 1 107 ? 2.228 1.348 -0.630 1.00 93.25 107 VAL A O 1
ATOM 816 N N . TRP A 1 108 ? 4.307 1.527 0.198 1.00 94.88 108 TRP A N 1
ATOM 817 C CA . TRP A 1 108 ? 4.000 2.682 1.029 1.00 94.88 108 TRP A CA 1
ATOM 818 C C . TRP A 1 108 ? 3.414 3.807 0.181 1.00 94.88 108 TRP A C 1
ATOM 820 O O . TRP A 1 108 ? 2.324 4.278 0.504 1.00 9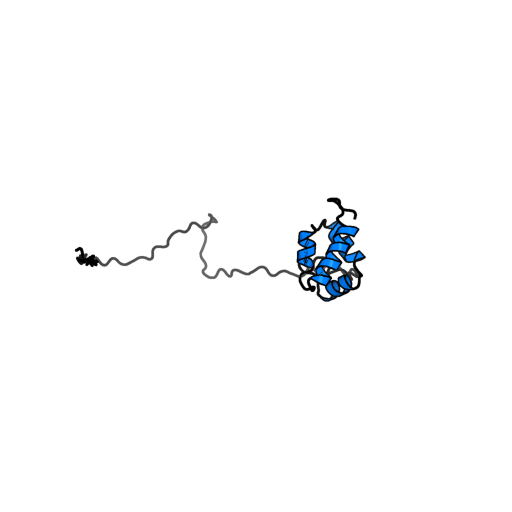4.88 108 TRP A O 1
ATOM 830 N N . ASP A 1 109 ? 4.066 4.177 -0.920 1.00 93.75 109 ASP A N 1
ATOM 831 C CA . ASP A 1 109 ? 3.603 5.221 -1.844 1.00 93.75 109 ASP A CA 1
ATOM 832 C C . ASP A 1 109 ? 2.246 4.891 -2.469 1.00 93.75 109 ASP A C 1
ATOM 834 O O . ASP A 1 109 ? 1.366 5.744 -2.497 1.00 93.75 109 ASP A O 1
ATOM 838 N N . LYS A 1 110 ? 2.004 3.638 -2.872 1.00 91.75 110 LYS A N 1
ATOM 839 C CA . LYS A 1 110 ? 0.681 3.220 -3.364 1.00 91.75 110 LYS A CA 1
ATOM 840 C C . LYS A 1 110 ? -0.416 3.350 -2.305 1.00 91.75 110 LYS A C 1
ATOM 842 O O . LYS A 1 110 ? -1.557 3.594 -2.658 1.00 91.75 110 LYS A O 1
ATOM 847 N N . LEU A 1 111 ? -0.107 3.237 -1.016 1.00 94.12 111 LEU A N 1
ATOM 848 C CA . LEU A 1 111 ? -1.086 3.439 0.061 1.00 94.12 111 LEU A CA 1
ATOM 849 C C . LEU A 1 111 ? -1.355 4.929 0.373 1.00 94.12 111 LEU A C 1
ATOM 851 O O . LEU A 1 111 ? -2.018 5.244 1.368 1.00 94.12 111 LEU A O 1
ATOM 855 N N . GLU A 1 112 ? -0.839 5.849 -0.446 1.00 89.81 112 GLU A N 1
ATOM 856 C CA . GLU A 1 112 ? -1.185 7.269 -0.408 1.00 89.81 112 GLU A CA 1
ATOM 857 C C . GLU A 1 112 ? -2.702 7.455 -0.601 1.00 89.81 112 GLU A C 1
ATOM 859 O O . GLU A 1 112 ? -3.295 6.979 -1.564 1.00 89.81 112 GLU A O 1
ATOM 864 N N . GLY A 1 113 ? -3.346 8.126 0.358 1.00 89.75 113 GLY A N 1
ATOM 865 C CA . GLY A 1 113 ? -4.806 8.277 0.427 1.00 89.75 113 GLY A CA 1
ATOM 866 C C . GLY A 1 113 ? -5.431 7.624 1.662 1.00 89.75 113 GLY A C 1
ATOM 867 O O . GLY A 1 113 ? -6.551 7.964 2.042 1.00 89.75 113 GLY A O 1
ATOM 868 N N . LEU A 1 114 ? -4.698 6.742 2.347 1.00 93.94 114 LEU A N 1
ATOM 869 C CA . LEU A 1 114 ? -5.069 6.272 3.681 1.00 93.94 114 LEU A CA 1
ATOM 870 C C . LEU A 1 114 ? -4.597 7.241 4.771 1.00 93.94 114 LEU A C 1
ATOM 872 O O . LEU A 1 114 ? -3.573 7.909 4.636 1.00 93.94 114 LEU A O 1
ATOM 876 N N . SER A 1 115 ? -5.316 7.265 5.897 1.00 96.25 115 SER A N 1
ATOM 877 C CA . SER A 1 115 ? -4.805 7.892 7.118 1.00 96.25 115 SER A CA 1
ATOM 878 C C . SER A 1 115 ? -3.531 7.185 7.582 1.00 96.25 115 SER A C 1
ATOM 880 O O . SER A 1 115 ? -3.393 5.976 7.398 1.00 96.25 115 SER A O 1
ATOM 882 N N . GLU A 1 116 ? -2.625 7.911 8.237 1.00 95.50 116 GLU A N 1
ATOM 883 C CA . GLU A 1 116 ? -1.325 7.390 8.686 1.00 95.50 116 GLU A CA 1
ATOM 884 C C . GLU A 1 116 ? -1.445 6.068 9.469 1.00 95.50 116 GLU A C 1
ATOM 886 O O . GLU A 1 116 ? -0.709 5.115 9.220 1.00 95.50 116 GLU A O 1
ATOM 891 N N . THR A 1 117 ? -2.426 5.971 10.372 1.00 97.19 117 THR A N 1
ATOM 892 C CA . THR A 1 117 ? -2.699 4.753 11.151 1.00 97.19 117 THR A CA 1
ATOM 893 C C . THR A 1 117 ? -3.084 3.572 10.260 1.00 97.19 117 THR A C 1
ATOM 895 O O . THR A 1 117 ? -2.558 2.471 10.418 1.00 97.19 117 THR A O 1
ATOM 898 N N . ASN A 1 118 ? -3.988 3.792 9.303 1.00 97.19 118 ASN A N 1
ATOM 899 C CA . ASN A 1 118 ? -4.441 2.747 8.389 1.00 97.19 118 ASN A CA 1
ATOM 900 C C . ASN A 1 118 ? -3.346 2.356 7.393 1.00 97.19 118 ASN A C 1
ATOM 902 O O . ASN A 1 118 ? -3.176 1.173 7.106 1.00 97.19 118 ASN A O 1
ATOM 906 N N . ARG A 1 119 ? -2.569 3.334 6.921 1.00 97.12 119 ARG A N 1
ATOM 907 C CA . ARG A 1 119 ? -1.421 3.127 6.038 1.00 97.12 119 ARG A CA 1
ATOM 908 C C . ARG A 1 119 ? -0.379 2.231 6.704 1.00 97.12 119 ARG A C 1
ATOM 910 O O . ARG A 1 119 ? -0.016 1.213 6.125 1.00 97.12 119 ARG A O 1
ATOM 917 N N . LYS A 1 120 ? 0.012 2.538 7.950 1.00 97.31 120 LYS A N 1
ATOM 918 C CA . LYS A 1 120 ? 0.922 1.703 8.760 1.00 97.31 120 LYS A CA 1
ATOM 919 C C . LYS A 1 120 ? 0.397 0.290 8.952 1.00 97.31 120 LYS A C 1
ATOM 921 O O . LYS A 1 120 ? 1.123 -0.666 8.717 1.00 97.31 120 LYS A O 1
ATOM 926 N N . LYS A 1 121 ? -0.878 0.152 9.316 1.00 97.19 121 LYS A N 1
ATOM 927 C CA . LYS A 1 121 ? -1.515 -1.152 9.529 1.00 97.19 121 LYS A CA 1
ATOM 928 C C . LYS A 1 121 ? -1.435 -2.043 8.284 1.00 97.19 121 LYS A C 1
ATOM 930 O O . LYS A 1 121 ? -1.007 -3.189 8.382 1.00 97.19 121 LYS A O 1
ATOM 935 N N . VAL A 1 122 ? -1.831 -1.518 7.123 1.00 97.06 122 VAL A N 1
ATOM 936 C CA . VAL A 1 122 ? -1.801 -2.267 5.856 1.00 97.06 122 VAL A CA 1
ATOM 937 C C . VAL A 1 122 ? -0.361 -2.543 5.416 1.00 97.06 122 VAL A C 1
ATOM 939 O O . VAL A 1 122 ? -0.057 -3.649 4.973 1.00 97.06 122 VAL A O 1
ATOM 942 N N . TYR A 1 123 ? 0.538 -1.574 5.585 1.00 96.25 123 TYR A N 1
ATOM 943 C CA . TYR A 1 123 ? 1.959 -1.734 5.288 1.00 96.25 123 TYR A CA 1
ATOM 944 C C . TYR A 1 123 ? 2.613 -2.847 6.121 1.00 96.25 123 TYR A C 1
ATOM 946 O O . TYR A 1 123 ? 3.315 -3.696 5.573 1.00 96.25 123 TYR A O 1
ATOM 954 N N . ASP A 1 124 ? 2.337 -2.902 7.425 1.00 95.75 124 ASP A N 1
ATOM 955 C CA . ASP A 1 124 ? 2.859 -3.943 8.315 1.00 95.75 124 ASP A CA 1
ATOM 956 C C . ASP A 1 124 ? 2.378 -5.338 7.908 1.00 95.75 124 ASP A C 1
ATOM 958 O O . ASP A 1 124 ? 3.130 -6.311 8.013 1.00 95.75 124 ASP A O 1
ATOM 962 N N . TRP A 1 125 ? 1.132 -5.455 7.442 1.00 95.75 125 TRP A N 1
ATOM 963 C CA . TRP A 1 125 ? 0.618 -6.705 6.886 1.00 95.75 125 TRP A CA 1
ATOM 964 C C . TRP A 1 125 ? 1.375 -7.106 5.624 1.00 95.75 125 TRP A C 1
ATOM 966 O O . TRP A 1 125 ? 1.838 -8.241 5.538 1.00 95.75 125 TRP A O 1
ATOM 976 N N . TYR A 1 126 ? 1.587 -6.173 4.692 1.00 94.62 126 TYR A N 1
ATOM 977 C CA . TYR A 1 126 ? 2.357 -6.444 3.477 1.00 94.62 126 TYR A CA 1
ATOM 978 C C . TYR A 1 126 ? 3.783 -6.909 3.798 1.00 94.62 126 TYR A C 1
ATOM 980 O O . TYR A 1 126 ? 4.262 -7.905 3.255 1.00 94.62 126 TYR A O 1
ATOM 988 N N . PHE A 1 127 ? 4.449 -6.236 4.736 1.00 92.44 127 PHE A N 1
ATOM 989 C CA . PHE A 1 127 ? 5.796 -6.602 5.162 1.00 92.44 127 PHE A CA 1
ATOM 990 C C . PHE A 1 127 ? 5.839 -8.008 5.788 1.00 92.44 127 PHE A C 1
ATOM 992 O O . PHE A 1 127 ? 6.737 -8.799 5.516 1.00 92.44 127 PHE A O 1
ATOM 999 N N . LYS A 1 128 ? 4.850 -8.378 6.605 1.00 92.06 128 LYS A N 1
ATOM 1000 C CA . LYS A 1 128 ? 4.803 -9.714 7.228 1.00 92.06 128 LYS A CA 1
ATOM 1001 C C . LYS A 1 128 ? 4.497 -10.832 6.227 1.00 92.06 128 LYS A C 1
ATOM 1003 O O . LYS A 1 128 ? 5.094 -11.915 6.322 1.00 92.06 128 LYS A O 1
ATOM 1008 N N . ASP A 1 129 ? 3.591 -10.568 5.292 1.00 90.38 129 ASP A N 1
ATOM 1009 C CA . ASP A 1 129 ? 3.037 -11.588 4.403 1.00 90.38 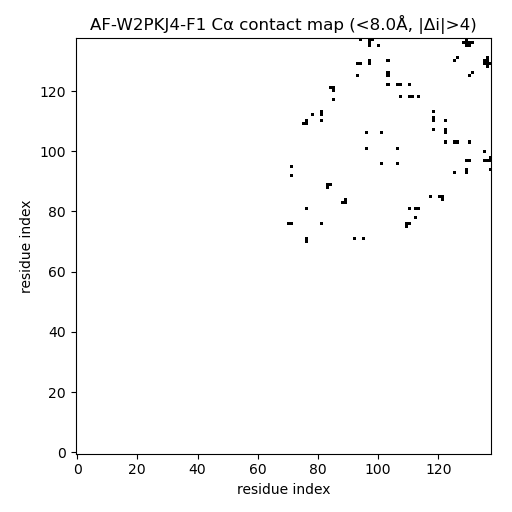129 ASP A CA 1
ATOM 1010 C C . ASP A 1 129 ? 3.864 -11.773 3.131 1.00 90.38 129 ASP A C 1
ATOM 1012 O O . ASP A 1 129 ? 4.064 -12.911 2.705 1.00 90.38 129 ASP A O 1
ATOM 1016 N N . ILE A 1 130 ? 4.390 -10.684 2.565 1.00 93.12 130 ILE A N 1
ATOM 1017 C CA . ILE A 1 130 ? 5.077 -10.686 1.269 1.00 93.12 130 ILE A CA 1
ATOM 1018 C C . ILE A 1 130 ? 6.586 -10.485 1.416 1.00 93.12 130 ILE A C 1
ATOM 1020 O O . ILE A 1 130 ? 7.345 -11.233 0.803 1.00 93.12 130 ILE A O 1
ATOM 1024 N N . TYR A 1 131 ? 7.041 -9.531 2.236 1.00 86.81 131 TYR A N 1
ATOM 1025 C CA . TYR A 1 131 ? 8.455 -9.122 2.284 1.00 86.81 131 TYR A CA 1
ATOM 1026 C C . TYR A 1 131 ? 9.069 -9.216 3.689 1.00 86.81 131 TYR A C 1
ATOM 1028 O O . TYR A 1 131 ? 9.195 -8.223 4.406 1.00 86.81 131 TYR A O 1
ATOM 1036 N N . ARG A 1 132 ? 9.502 -10.419 4.088 1.00 82.62 132 ARG A N 1
ATOM 1037 C CA . ARG A 1 132 ? 10.002 -10.690 5.446 1.00 82.62 132 ARG A CA 1
ATOM 1038 C C . ARG A 1 132 ? 11.522 -10.830 5.466 1.00 82.62 132 ARG A C 1
ATOM 1040 O O . ARG A 1 132 ? 12.075 -11.701 4.802 1.00 82.62 132 ARG A O 1
ATOM 1047 N N . ASN A 1 133 ? 12.193 -10.027 6.295 1.00 77.75 133 ASN A N 1
ATOM 1048 C CA . ASN A 1 133 ? 13.650 -10.069 6.513 1.00 77.75 133 ASN A CA 1
ATOM 1049 C C . ASN A 1 133 ? 14.478 -9.987 5.213 1.00 77.75 133 ASN A C 1
ATOM 1051 O O . ASN A 1 133 ? 15.485 -10.673 5.076 1.00 77.75 133 ASN A O 1
ATOM 1055 N N . GLY A 1 134 ? 14.040 -9.175 4.248 1.00 73.81 134 GLY A N 1
ATOM 1056 C CA . GLY A 1 134 ? 14.735 -9.025 2.965 1.00 73.81 134 GLY A CA 1
ATOM 1057 C C . GLY A 1 134 ? 14.407 -10.096 1.921 1.00 73.81 134 GLY A C 1
ATOM 1058 O O . GLY A 1 134 ? 14.929 -10.028 0.813 1.00 73.81 134 GLY A O 1
ATOM 1059 N N . ASN A 1 135 ? 13.528 -11.051 2.243 1.00 83.06 135 ASN A N 1
ATOM 1060 C CA . ASN A 1 135 ? 13.119 -12.121 1.339 1.00 83.06 135 ASN A CA 1
ATOM 1061 C C . ASN A 1 135 ? 11.646 -11.992 0.933 1.00 83.06 135 ASN A C 1
ATOM 1063 O O . ASN A 1 135 ? 10.771 -11.732 1.764 1.00 83.06 135 ASN A O 1
ATOM 1067 N N . TRP A 1 136 ? 11.383 -12.255 -0.346 1.00 85.25 136 TRP A N 1
ATOM 1068 C CA . TRP A 1 136 ? 10.041 -12.377 -0.911 1.00 85.25 136 TRP A CA 1
ATOM 1069 C C . TRP A 1 136 ? 9.458 -13.749 -0.571 1.00 85.25 136 TRP A C 1
ATOM 1071 O O . TRP A 1 136 ? 10.125 -14.767 -0.756 1.00 85.25 136 TRP A O 1
ATOM 1081 N N . ARG A 1 137 ? 8.233 -13.787 -0.042 1.00 82.12 137 ARG A N 1
ATOM 1082 C CA . ARG A 1 137 ? 7.559 -15.034 0.364 1.00 82.12 137 ARG A CA 1
ATOM 1083 C C . ARG A 1 137 ? 6.575 -15.570 -0.675 1.00 82.12 137 ARG A C 1
ATOM 1085 O O . ARG A 1 137 ? 6.155 -16.717 -0.536 1.00 82.12 137 ARG A O 1
ATOM 1092 N N . ARG A 1 138 ? 6.182 -14.752 -1.650 1.00 66.12 138 ARG A N 1
ATOM 1093 C CA . ARG A 1 138 ? 5.222 -15.062 -2.714 1.00 66.12 138 ARG A CA 1
ATOM 1094 C C . ARG A 1 138 ? 5.669 -14.426 -4.019 1.00 66.12 138 ARG A C 1
ATOM 1096 O O . ARG A 1 138 ? 6.375 -13.395 -3.932 1.00 66.12 138 ARG A O 1
#

Foldseek 3Di:
DDDDDDDDDDDDDDDDDDDDDDDDDDDDDPDDPPDPDDPDDDDDDPPVPPPPDDDDDDPDPDDPDPCPPPQLPPLAHDPVVLVCLLVVVCVVNLVSCLVVVPPLVSLLVNNPPDDPVSSVVSSVVSCVQANDPNDGPD

Solvent-accessible surface area (backbone atoms only — not comparable to full-atom values): 9712 Å² total; per-residue (Å²): 140,83,87,87,80,87,84,85,85,85,84,84,85,84,84,85,84,81,86,79,86,74,84,85,78,88,68,88,77,72,81,79,79,79,82,72,86,70,76,94,72,75,95,76,78,88,66,94,72,79,79,81,75,78,85,76,85,74,81,77,92,74,75,100,61,98,62,95,61,79,72,74,82,47,93,62,64,54,70,67,58,54,51,37,37,69,75,63,66,38,65,72,60,50,52,51,40,26,70,70,61,56,49,70,68,56,51,54,60,46,41,65,89,51,55,71,72,52,33,52,54,45,48,53,49,46,35,68,66,30,48,46,95,91,39,74,70,85

Radius of gyration: 35.25 Å; Cα contacts (8 Å, |Δi|>4): 53; chain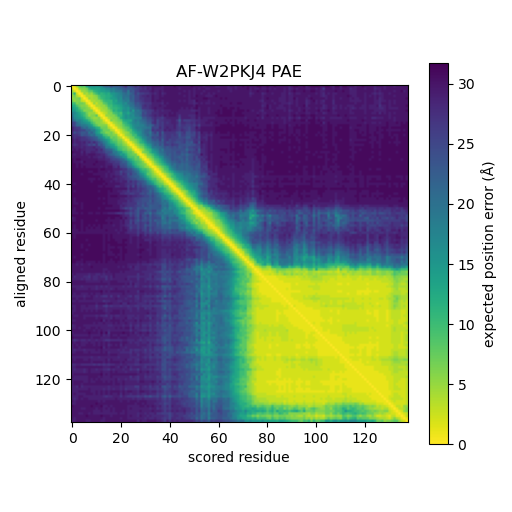s: 1; bounding box: 54×77×81 Å

pLDDT: mean 70.99, std 19.61, range [38.41, 97.31]

Mean predicted aligned error: 20.18 Å